Protein AF-A0A4U8UFD5-F1 (afdb_monomer_lite)

Secondary structure (DSSP, 8-state):
-----S---TT--HHHHHHHHHHHHHHHTTS-TTS---HHHHTT------B-TTSSB-HHHHHHHHHHHHHHHHHHHHHHHHHHHHHHS---

Radius of gyration: 19.64 Å; chains: 1; bounding box: 42×37×55 Å

Foldseek 3Di:
DDQPPPDPDVPADPLLVVLVVVQQVVVCVVVPPPDDPDPVVSSVPDRDADADPVRHGPRVVSNVVSVVVVVVVVVVVVVVVVVVVVVVPPDD

Sequence (92 aa):
MTIFIFFINEKLSLCVKLFLVACINKQKSKFSYGKQFRQQNADSLTIMLPIDSKGNPHYEFMESFMKNLEQKHLQKILAYYTHKLDSSGGGG

Structure (mmCIF, N/CA/C/O backbone):
data_AF-A0A4U8UFD5-F1
#
_entry.id   AF-A0A4U8UFD5-F1
#
loop_
_atom_site.group_PDB
_atom_site.id
_atom_site.type_symbol
_atom_site.label_atom_id
_atom_site.label_alt_id
_atom_site.label_comp_id
_atom_site.label_asym_id
_atom_site.label_entity_id
_atom_site.label_seq_id
_atom_site.pdbx_PDB_ins_code
_atom_site.Cartn_x
_atom_site.Cartn_y
_atom_site.Cartn_z
_atom_site.occupancy
_atom_site.B_iso_or_equiv
_atom_site.auth_seq_id
_atom_site.auth_comp_id
_atom_site.auth_asym_id
_atom_site.auth_atom_id
_atom_site.pdbx_PDB_model_num
ATOM 1 N N . MET A 1 1 ? -20.186 4.500 15.379 1.00 39.62 1 MET A N 1
ATOM 2 C CA . MET A 1 1 ? -19.615 5.606 14.586 1.00 39.62 1 MET A CA 1
ATOM 3 C C . MET A 1 1 ? -18.287 5.953 15.237 1.00 39.62 1 MET A C 1
ATOM 5 O O . MET A 1 1 ? -18.299 6.583 16.283 1.00 39.62 1 MET A O 1
ATOM 9 N N . THR A 1 2 ? -17.173 5.441 14.710 1.00 34.66 2 THR A N 1
ATOM 10 C CA . THR A 1 2 ? -15.869 5.545 15.384 1.00 34.66 2 THR A CA 1
ATOM 11 C C . THR A 1 2 ? -14.831 6.046 14.393 1.00 34.66 2 THR A C 1
ATOM 13 O O . THR A 1 2 ? -14.527 5.392 13.399 1.00 34.66 2 THR A O 1
ATOM 16 N N . ILE A 1 3 ? -14.361 7.256 14.675 1.00 43.69 3 ILE A N 1
ATOM 17 C CA . ILE A 1 3 ? -13.351 8.022 13.952 1.00 43.69 3 ILE A CA 1
ATOM 18 C C . ILE A 1 3 ? -12.012 7.281 14.066 1.00 43.69 3 ILE A C 1
ATOM 20 O O . ILE A 1 3 ? -11.485 7.088 15.159 1.00 43.69 3 ILE A O 1
ATOM 24 N N . PHE A 1 4 ? -11.482 6.826 12.931 1.00 43.41 4 PHE A N 1
ATOM 25 C CA . PHE A 1 4 ? -10.316 5.940 12.832 1.00 43.41 4 PHE A CA 1
ATOM 26 C C . PHE A 1 4 ? -9.018 6.736 12.585 1.00 43.41 4 PHE A C 1
ATOM 28 O O . PHE A 1 4 ? -8.293 6.476 11.631 1.00 43.41 4 PHE A O 1
ATOM 35 N N . ILE A 1 5 ? -8.726 7.741 13.419 1.00 46.81 5 ILE A N 1
ATOM 36 C CA . ILE A 1 5 ? -7.484 8.541 13.304 1.00 46.81 5 ILE A CA 1
ATOM 37 C C . ILE A 1 5 ? -6.362 8.028 14.231 1.00 46.81 5 ILE A C 1
ATOM 39 O O . ILE A 1 5 ? -5.220 8.461 14.119 1.00 46.81 5 ILE A O 1
ATOM 43 N N . PHE A 1 6 ? -6.609 7.051 15.110 1.00 45.91 6 PHE A N 1
ATOM 44 C CA . PHE A 1 6 ? -5.682 6.829 16.227 1.00 45.91 6 PHE A CA 1
ATOM 45 C C . PHE A 1 6 ? -4.540 5.808 16.044 1.00 45.91 6 PHE A C 1
ATOM 47 O O . PHE A 1 6 ? -3.675 5.760 16.906 1.00 45.91 6 PHE A O 1
ATOM 54 N N . PHE A 1 7 ? -4.432 5.001 14.984 1.00 48.81 7 PHE A N 1
ATOM 55 C CA . PHE A 1 7 ? -3.471 3.878 15.046 1.00 48.81 7 PHE A CA 1
ATOM 56 C C . PHE A 1 7 ? -2.538 3.733 13.842 1.00 48.81 7 PHE A C 1
ATOM 58 O O . PHE A 1 7 ? -2.509 2.705 13.171 1.00 48.81 7 PHE A O 1
ATOM 65 N N . ILE A 1 8 ? -1.669 4.727 13.631 1.00 53.69 8 ILE A N 1
ATOM 66 C CA . ILE A 1 8 ? -0.336 4.427 13.085 1.00 53.69 8 ILE A CA 1
ATOM 67 C C . ILE A 1 8 ? 0.474 3.829 14.238 1.00 53.69 8 ILE A C 1
ATOM 69 O O . ILE A 1 8 ? 1.220 4.509 14.930 1.00 53.69 8 ILE A O 1
ATOM 73 N N . ASN A 1 9 ? 0.258 2.543 14.492 1.00 54.81 9 ASN A N 1
ATOM 74 C CA . ASN A 1 9 ? 1.092 1.778 15.407 1.00 54.81 9 ASN A CA 1
ATOM 75 C C . ASN A 1 9 ? 2.485 1.618 14.763 1.00 54.81 9 ASN A C 1
ATOM 77 O O . ASN A 1 9 ? 2.577 1.294 13.574 1.00 54.81 9 ASN A O 1
ATOM 81 N N . GLU A 1 10 ? 3.573 1.833 15.509 1.00 56.75 10 GLU A N 1
ATOM 82 C CA . GLU A 1 10 ? 4.944 1.748 14.965 1.00 56.75 10 GLU A CA 1
ATOM 83 C C . GLU A 1 10 ? 5.259 0.374 14.344 1.00 56.75 10 GLU A C 1
ATOM 85 O O . GLU A 1 10 ? 6.091 0.277 13.443 1.00 56.75 10 GLU A O 1
ATOM 90 N N . LYS A 1 11 ? 4.522 -0.674 14.736 1.00 63.50 11 LYS A N 1
ATOM 91 C CA . LYS A 1 11 ? 4.686 -2.057 14.260 1.00 63.50 11 LYS A CA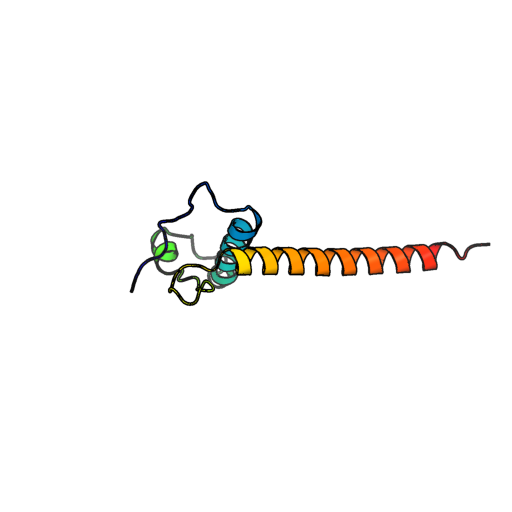 1
ATOM 92 C C . LYS A 1 11 ? 4.010 -2.404 12.921 1.00 63.50 11 LYS A C 1
ATOM 94 O O . LYS A 1 11 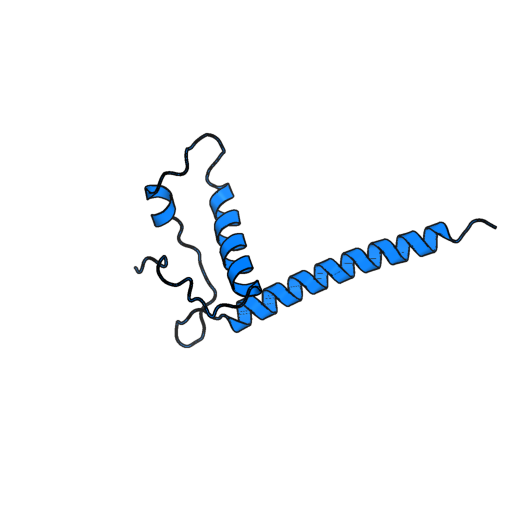? 3.971 -3.580 12.568 1.00 63.50 11 LYS A O 1
ATOM 99 N N . LEU A 1 12 ? 3.457 -1.451 12.166 1.00 70.88 12 LEU A N 1
ATOM 100 C CA . LEU A 1 12 ? 2.868 -1.766 10.852 1.00 70.88 12 LEU A CA 1
ATOM 101 C C . LEU A 1 12 ? 3.937 -1.929 9.760 1.00 70.88 12 LEU A C 1
ATOM 103 O O . LEU A 1 12 ? 4.847 -1.100 9.643 1.00 70.88 12 LEU A O 1
ATOM 107 N N . SER A 1 13 ? 3.771 -2.946 8.907 1.00 77.56 13 SER A N 1
ATOM 108 C CA . SER A 1 13 ? 4.625 -3.151 7.735 1.00 77.56 13 SER A CA 1
ATOM 109 C C . SER A 1 13 ? 4.451 -2.031 6.704 1.00 77.56 13 SER A C 1
ATOM 111 O O . SER A 1 13 ? 3.407 -1.373 6.616 1.00 77.56 13 SER A O 1
ATOM 113 N N . LEU A 1 14 ? 5.504 -1.782 5.921 1.00 82.50 14 LEU A N 1
ATOM 114 C CA . LEU A 1 14 ? 5.534 -0.700 4.934 1.00 82.50 14 LEU A CA 1
ATOM 115 C C . LEU A 1 14 ? 4.389 -0.821 3.917 1.00 82.50 14 LEU A C 1
ATOM 117 O O . LEU A 1 14 ? 3.754 0.177 3.585 1.00 82.50 14 LEU A O 1
ATOM 121 N N . CYS A 1 15 ? 4.082 -2.043 3.479 1.00 83.31 15 CYS A N 1
ATOM 122 C CA . CYS A 1 15 ? 3.027 -2.321 2.509 1.00 83.31 15 CYS A CA 1
ATOM 123 C C . CYS A 1 15 ? 1.649 -1.884 3.030 1.00 83.31 15 CYS A C 1
ATOM 125 O O . CYS A 1 15 ? 0.876 -1.260 2.305 1.00 83.31 15 CYS A O 1
ATOM 127 N N . VAL A 1 16 ? 1.361 -2.135 4.312 1.00 82.38 16 VAL A N 1
ATOM 128 C CA . VAL A 1 16 ? 0.112 -1.696 4.952 1.00 82.38 16 VAL A CA 1
ATOM 129 C C . VAL A 1 16 ? 0.046 -0.167 5.014 1.00 82.38 16 VAL A C 1
ATOM 131 O O . VA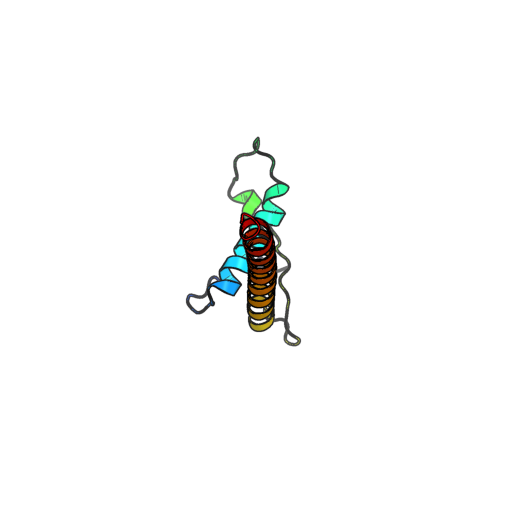L A 1 16 ? -0.984 0.420 4.687 1.00 82.38 16 VAL A O 1
ATOM 134 N N . LYS A 1 17 ? 1.150 0.502 5.369 1.00 81.75 17 LYS A N 1
ATOM 135 C CA . LYS A 1 17 ? 1.218 1.975 5.391 1.00 81.75 17 LYS A CA 1
ATOM 136 C C . LYS A 1 17 ? 0.962 2.566 4.001 1.00 81.75 17 LYS A C 1
ATOM 138 O O . LYS A 1 17 ? 0.161 3.489 3.867 1.00 81.75 17 LYS A O 1
ATOM 143 N N . LEU A 1 18 ? 1.583 2.002 2.963 1.00 83.50 18 LEU A N 1
ATOM 144 C CA . LEU A 1 18 ? 1.361 2.405 1.572 1.00 83.50 18 LEU A CA 1
ATOM 145 C C . LEU A 1 18 ? -0.090 2.187 1.137 1.00 83.50 18 LEU A C 1
ATOM 147 O O . LEU A 1 18 ? -0.645 3.028 0.431 1.00 83.50 18 LEU A O 1
ATOM 151 N N . PHE A 1 19 ? -0.728 1.107 1.593 1.00 84.38 19 PHE A N 1
ATOM 152 C CA . PHE A 1 19 ? -2.140 0.849 1.324 1.00 84.38 19 PHE A CA 1
ATOM 153 C C . PHE A 1 19 ? -3.039 1.932 1.918 1.00 84.38 19 PHE A C 1
ATOM 155 O O . PHE A 1 19 ? -3.858 2.501 1.197 1.00 84.38 19 PHE A O 1
ATOM 162 N N . LEU A 1 20 ? -2.832 2.299 3.188 1.00 79.31 20 LEU A N 1
ATOM 163 C CA . LEU A 1 20 ? -3.570 3.406 3.803 1.00 79.31 20 LEU A CA 1
ATOM 164 C C . LEU A 1 20 ? -3.356 4.720 3.043 1.00 79.31 20 LEU A C 1
ATOM 166 O O . LEU A 1 20 ? -4.325 5.405 2.721 1.00 79.31 20 LEU A O 1
ATOM 170 N N . VAL A 1 21 ? -2.106 5.055 2.712 1.00 80.88 21 VAL A N 1
ATOM 171 C CA . VAL A 1 21 ? -1.781 6.274 1.955 1.00 80.88 21 VAL A CA 1
ATOM 172 C C . VAL A 1 21 ? -2.477 6.276 0.591 1.00 80.88 21 VAL A C 1
ATOM 174 O O . VAL A 1 21 ? -3.041 7.295 0.194 1.00 80.88 21 VAL A O 1
ATOM 177 N N . ALA A 1 22 ? -2.502 5.143 -0.115 1.00 81.44 22 ALA A N 1
ATOM 178 C CA . ALA A 1 22 ? -3.198 5.009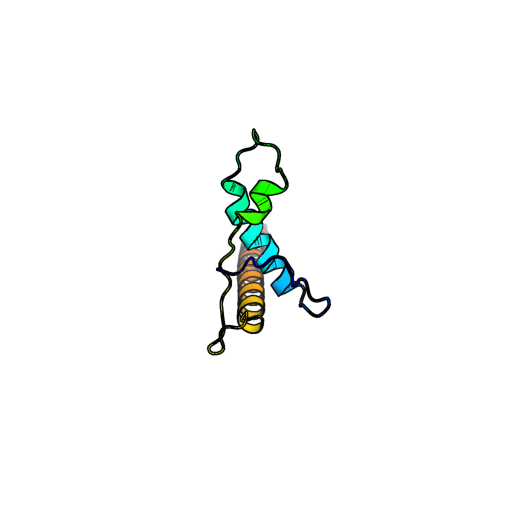 -1.391 1.00 81.44 22 ALA A CA 1
ATOM 179 C C . ALA A 1 22 ? -4.719 5.197 -1.244 1.00 81.44 22 ALA A C 1
ATOM 181 O O . ALA A 1 22 ? -5.325 5.925 -2.034 1.00 81.44 22 ALA A O 1
ATOM 182 N N . CYS A 1 23 ? -5.335 4.608 -0.216 1.00 78.94 23 CYS A N 1
ATOM 183 C CA . CYS A 1 23 ? -6.755 4.794 0.096 1.00 78.94 23 CYS A CA 1
ATOM 184 C C . CYS A 1 23 ? -7.090 6.265 0.381 1.00 78.94 23 CYS A C 1
ATOM 186 O O . CYS A 1 23 ? -8.047 6.800 -0.186 1.00 78.94 23 CYS A O 1
ATOM 188 N N . ILE A 1 24 ? -6.270 6.935 1.196 1.00 75.62 24 ILE A N 1
ATOM 189 C CA . ILE A 1 24 ? -6.420 8.359 1.522 1.00 75.62 24 ILE A CA 1
ATOM 190 C C . ILE A 1 24 ? -6.261 9.213 0.259 1.00 75.62 24 ILE A C 1
ATOM 192 O O . ILE A 1 24 ? -7.104 10.063 -0.021 1.00 75.62 24 ILE A O 1
ATOM 196 N N . ASN A 1 25 ? -5.231 8.963 -0.554 1.00 75.38 25 ASN A N 1
ATOM 197 C CA . ASN A 1 25 ? -4.994 9.698 -1.799 1.00 75.38 25 ASN A CA 1
ATOM 198 C C . ASN A 1 25 ? -6.131 9.519 -2.813 1.00 75.38 25 ASN A C 1
ATOM 200 O O . ASN A 1 25 ? -6.527 10.479 -3.474 1.00 75.38 25 ASN A O 1
ATOM 204 N N . LYS A 1 26 ? -6.712 8.318 -2.908 1.00 73.06 26 LYS A N 1
ATOM 205 C CA . LYS A 1 26 ? -7.868 8.067 -3.776 1.00 73.06 26 LYS A CA 1
ATOM 206 C C . LYS A 1 26 ? -9.074 8.911 -3.360 1.00 73.06 26 LYS A C 1
ATOM 208 O O . LYS A 1 26 ? -9.742 9.489 -4.219 1.00 73.06 26 LYS A O 1
ATOM 213 N N . GLN A 1 27 ? -9.323 9.038 -2.057 1.00 65.38 27 GLN A N 1
ATOM 214 C CA . GLN A 1 27 ? -10.377 9.912 -1.539 1.00 65.38 27 GLN A CA 1
ATOM 215 C C . GLN A 1 27 ? -10.025 11.401 -1.663 1.00 65.38 27 GLN A C 1
ATOM 217 O O . GLN A 1 27 ? -10.914 12.214 -1.921 1.00 65.38 27 GLN A O 1
ATOM 222 N N . LYS A 1 28 ? -8.736 11.757 -1.581 1.00 62.25 28 LYS A N 1
ATOM 223 C CA . LYS A 1 28 ? -8.238 13.125 -1.776 1.00 62.25 28 LYS A CA 1
ATOM 224 C C . LYS A 1 28 ? -8.575 13.691 -3.159 1.00 62.25 28 LYS A C 1
ATOM 226 O O . LYS A 1 28 ? -8.767 14.895 -3.271 1.00 62.25 28 LYS A O 1
ATOM 231 N N . SER A 1 29 ? -8.728 12.853 -4.190 1.00 58.44 29 SER A N 1
ATOM 232 C CA . SER A 1 29 ? -9.135 13.305 -5.535 1.00 58.44 29 SER A CA 1
ATOM 233 C C . SER A 1 29 ? -10.505 14.004 -5.580 1.00 58.44 29 SER A C 1
ATOM 235 O O . SER A 1 29 ? -10.778 14.748 -6.517 1.00 58.44 29 SER A O 1
ATOM 237 N N . LYS A 1 30 ? -11.349 13.837 -4.549 1.00 55.38 30 LYS A N 1
ATOM 238 C CA . LYS A 1 30 ? -12.601 14.599 -4.391 1.00 55.38 30 LYS A CA 1
ATOM 239 C C . LYS A 1 30 ? -12.385 16.048 -3.930 1.00 55.38 30 LYS A C 1
ATOM 241 O O . LYS A 1 30 ? -13.313 16.851 -3.989 1.00 55.38 30 LYS A O 1
ATOM 246 N N . PHE A 1 31 ? -11.178 16.401 -3.492 1.00 53.44 31 PHE A N 1
ATOM 247 C CA . PHE A 1 31 ? -10.801 17.749 -3.084 1.00 53.44 31 PHE A CA 1
ATOM 248 C C . PHE A 1 31 ? -10.005 18.395 -4.222 1.00 53.44 31 PHE A C 1
ATOM 250 O O . PHE A 1 31 ? -8.783 18.289 -4.298 1.00 53.44 31 PHE A O 1
ATOM 257 N N . SER A 1 32 ? -10.728 19.021 -5.153 1.00 46.47 32 SER A N 1
ATOM 258 C CA . SER A 1 32 ? -10.133 19.779 -6.257 1.00 46.47 32 SER A CA 1
ATOM 259 C C . SER A 1 32 ? -9.241 20.918 -5.736 1.00 46.47 32 SER A C 1
ATOM 261 O O . SER A 1 32 ? -9.495 21.486 -4.670 1.00 46.47 32 SER A O 1
ATOM 263 N N . TYR A 1 33 ? -8.217 21.254 -6.526 1.00 44.69 33 TYR A N 1
ATOM 264 C CA . TYR A 1 33 ? -7.061 22.131 -6.260 1.00 44.69 33 TYR A CA 1
ATOM 265 C C . TYR A 1 33 ? -7.396 23.562 -5.766 1.00 44.69 33 TYR A C 1
ATOM 267 O O . TYR A 1 33 ? -6.499 24.322 -5.419 1.00 44.69 33 TYR A O 1
ATOM 275 N N . GLY A 1 34 ? -8.678 23.937 -5.689 1.00 53.03 34 GLY A N 1
ATOM 276 C CA . GLY A 1 34 ? -9.154 25.235 -5.194 1.00 53.03 34 GLY A CA 1
ATOM 277 C C . GLY A 1 34 ? -9.533 25.299 -3.706 1.00 53.03 34 GLY A C 1
ATOM 278 O O . GLY A 1 34 ? -9.881 26.376 -3.231 1.00 53.03 34 GLY A O 1
ATOM 279 N N . LYS A 1 35 ? -9.501 24.193 -2.946 1.00 51.28 35 LYS A N 1
ATOM 280 C CA . LYS A 1 35 ? -9.827 24.205 -1.504 1.00 51.28 35 LYS A CA 1
ATOM 281 C C . LYS A 1 35 ? -8.626 23.792 -0.660 1.00 51.28 35 LYS A C 1
ATOM 283 O O . LYS A 1 35 ? -8.229 22.630 -0.663 1.00 51.28 35 LYS A O 1
ATOM 288 N N . GLN A 1 36 ? -8.084 24.746 0.101 1.00 49.28 36 GLN A N 1
ATOM 289 C CA . GLN A 1 36 ? -7.097 24.486 1.149 1.00 49.28 36 GLN A CA 1
ATOM 290 C C . GLN A 1 36 ? -7.582 23.343 2.049 1.00 49.28 36 GLN A C 1
ATOM 292 O O . GLN A 1 36 ? -8.706 23.356 2.556 1.00 49.28 36 GLN A O 1
ATOM 297 N N . PHE A 1 37 ? -6.722 22.346 2.222 1.00 52.44 37 PHE A N 1
ATOM 298 C CA . PHE A 1 37 ? -6.950 21.173 3.054 1.00 52.44 37 PHE A CA 1
ATOM 299 C C . PHE A 1 37 ? -6.982 21.613 4.532 1.00 52.44 37 PHE A C 1
ATOM 301 O O . PHE A 1 37 ? -5.964 21.613 5.212 1.00 52.44 37 PHE A O 1
ATOM 308 N N . ARG A 1 38 ? -8.133 22.098 5.015 1.00 54.78 38 ARG A N 1
ATOM 309 C CA . ARG A 1 38 ? -8.342 22.458 6.428 1.00 54.78 38 ARG A CA 1
ATOM 310 C C . ARG A 1 38 ? -8.501 21.189 7.269 1.00 54.78 38 ARG A C 1
ATOM 312 O O . ARG A 1 38 ? -9.107 20.230 6.795 1.00 54.78 38 ARG A O 1
ATOM 319 N N . GLN A 1 39 ? -8.031 21.215 8.522 1.00 52.62 39 GLN A N 1
ATOM 320 C CA . GLN A 1 39 ? -8.130 20.116 9.504 1.00 52.62 39 GLN A CA 1
ATOM 321 C C . GLN A 1 39 ? -9.522 19.449 9.536 1.00 52.62 39 GLN A C 1
ATOM 323 O O . GLN A 1 39 ? -9.625 18.234 9.607 1.00 52.62 39 GLN A O 1
ATOM 328 N N . GLN A 1 40 ? -10.586 20.240 9.376 1.00 51.59 40 GLN A N 1
ATOM 329 C CA . GLN A 1 40 ? -11.984 19.788 9.414 1.00 51.59 40 GLN A CA 1
ATOM 330 C C . GLN A 1 40 ? -12.371 18.826 8.274 1.00 51.59 40 GLN A C 1
ATOM 332 O O . GLN A 1 40 ? -13.316 18.055 8.407 1.00 51.59 40 GLN A O 1
ATOM 337 N N . ASN A 1 41 ? -11.636 18.830 7.155 1.00 53.50 41 ASN A N 1
ATOM 338 C CA . ASN A 1 41 ? -11.862 17.890 6.054 1.00 53.50 41 ASN A CA 1
ATOM 339 C C . ASN A 1 41 ? -11.204 16.526 6.319 1.00 53.50 41 ASN A C 1
ATOM 341 O O . ASN A 1 41 ? -11.645 15.528 5.747 1.00 53.50 41 ASN A O 1
ATOM 345 N N . ALA A 1 42 ? -10.184 16.471 7.185 1.00 55.75 42 ALA A N 1
ATOM 346 C CA . ALA A 1 42 ? -9.515 15.229 7.566 1.00 55.75 42 ALA A CA 1
ATOM 347 C C . ALA A 1 42 ? -10.435 14.322 8.395 1.00 55.75 42 ALA A C 1
ATOM 349 O O . ALA A 1 42 ? -10.478 13.120 8.156 1.00 55.75 42 ALA A O 1
ATOM 350 N N . ASP A 1 43 ? -11.256 14.908 9.268 1.00 52.81 43 ASP A N 1
ATOM 351 C CA . ASP A 1 43 ? -12.220 14.170 10.094 1.00 52.81 43 ASP A CA 1
ATOM 352 C C . ASP A 1 43 ? -13.374 13.561 9.273 1.00 52.81 43 ASP A C 1
ATOM 354 O O . ASP A 1 43 ? -13.996 12.585 9.687 1.00 52.81 43 ASP A O 1
ATOM 358 N N . SER A 1 44 ? -13.639 14.096 8.073 1.00 53.91 44 SER A N 1
ATOM 359 C CA . SER A 1 44 ? -14.650 13.564 7.144 1.00 53.91 44 SER A CA 1
ATOM 360 C C . SER A 1 44 ? -14.135 12.442 6.229 1.00 53.91 44 SER A C 1
ATOM 362 O O . SER A 1 44 ? -14.929 11.772 5.562 1.00 53.91 44 SER A O 1
ATOM 364 N N . LEU A 1 45 ? -12.816 12.210 6.189 1.00 60.12 45 LEU A N 1
ATOM 365 C CA . LEU A 1 45 ? -12.197 11.142 5.401 1.00 60.12 45 LEU A CA 1
ATOM 366 C C . LEU A 1 45 ? -12.404 9.796 6.101 1.00 60.12 45 LEU A C 1
ATOM 368 O O . LEU A 1 45 ? -11.542 9.275 6.803 1.00 60.12 45 LEU A O 1
ATOM 372 N N . THR A 1 46 ? -13.582 9.212 5.892 1.00 60.38 46 THR A N 1
ATOM 373 C CA . THR A 1 46 ? -13.852 7.831 6.296 1.00 60.38 46 THR A CA 1
ATOM 374 C C . THR A 1 46 ? -13.275 6.893 5.239 1.00 60.38 46 THR A C 1
ATOM 376 O O . THR A 1 46 ? -13.889 6.667 4.193 1.00 60.38 46 THR A O 1
ATOM 379 N N . ILE A 1 47 ? -12.080 6.351 5.483 1.00 67.31 47 ILE A N 1
ATOM 380 C CA . ILE A 1 47 ? -11.524 5.269 4.663 1.00 67.31 47 ILE A CA 1
ATOM 381 C C . ILE A 1 47 ? -12.144 3.935 5.087 1.00 67.31 47 ILE A C 1
ATOM 383 O O . ILE A 1 47 ? -12.171 3.594 6.267 1.00 67.31 47 ILE A O 1
ATOM 387 N N . MET A 1 48 ? -12.652 3.169 4.122 1.00 70.25 48 MET A N 1
ATOM 388 C CA . MET A 1 48 ? -13.032 1.781 4.373 1.00 70.25 48 MET A CA 1
ATOM 389 C C . MET A 1 48 ? -11.780 0.917 4.302 1.00 70.25 48 MET A C 1
ATOM 391 O O . MET A 1 48 ? -11.074 0.922 3.291 1.00 70.25 48 MET A O 1
ATOM 395 N N . LEU A 1 49 ? -11.521 0.182 5.377 1.00 76.81 49 LEU A N 1
ATOM 396 C CA . LEU A 1 49 ? -10.451 -0.801 5.450 1.00 76.81 49 LEU A CA 1
ATOM 397 C C . LEU A 1 49 ? -11.051 -2.208 5.479 1.00 76.81 49 LEU A C 1
ATOM 399 O O . LEU A 1 49 ? -12.149 -2.391 6.011 1.00 76.81 49 LEU A O 1
ATOM 403 N N . PRO A 1 50 ? -10.351 -3.204 4.914 1.00 79.06 50 PRO A N 1
ATOM 404 C CA . PRO A 1 50 ? -10.750 -4.592 5.067 1.00 79.06 50 PRO A CA 1
ATOM 405 C C . PRO A 1 50 ? -10.668 -4.973 6.548 1.00 79.06 50 PRO A C 1
ATOM 407 O O . PRO A 1 50 ? -9.665 -4.696 7.212 1.00 79.06 50 PRO A O 1
ATOM 410 N N . ILE A 1 51 ? -11.730 -5.596 7.051 1.00 81.38 51 ILE A N 1
ATOM 411 C CA . ILE A 1 51 ? -11.814 -6.112 8.418 1.00 81.38 51 ILE A CA 1
ATOM 412 C C . ILE A 1 51 ? -11.727 -7.638 8.406 1.00 81.38 51 ILE A C 1
ATOM 414 O O . ILE A 1 51 ? -12.130 -8.283 7.440 1.00 81.38 51 ILE A O 1
ATOM 418 N N . ASP A 1 52 ? -11.167 -8.205 9.466 1.00 81.12 52 ASP A N 1
ATOM 419 C CA . ASP A 1 52 ? -11.174 -9.636 9.724 1.00 81.12 52 ASP A CA 1
ATOM 420 C C . ASP A 1 52 ? -12.528 -10.073 10.310 1.00 81.12 52 ASP A C 1
ATOM 422 O O . ASP A 1 52 ? -13.387 -9.256 10.663 1.00 81.12 52 ASP A O 1
ATOM 426 N N . SER A 1 53 ? -12.717 -11.383 10.466 1.00 82.12 53 SER A N 1
ATOM 427 C CA . SER A 1 53 ? -13.928 -11.954 11.072 1.00 82.12 53 SER A CA 1
ATOM 428 C C . SER A 1 53 ? -14.149 -11.540 12.535 1.00 82.12 53 SER A C 1
ATOM 430 O O . SER A 1 53 ? -15.200 -11.830 13.098 1.00 82.12 53 SER A O 1
ATOM 432 N N . LYS A 1 54 ? -13.164 -10.893 13.169 1.00 78.81 54 LYS A N 1
ATOM 433 C CA . LYS A 1 54 ? -13.210 -10.391 14.547 1.00 78.81 54 LYS A CA 1
ATOM 434 C C . LYS A 1 54 ? -13.470 -8.878 14.602 1.00 78.81 54 LYS A C 1
ATOM 436 O O . LYS A 1 54 ? -13.494 -8.317 15.694 1.00 78.81 54 LYS A O 1
ATOM 441 N N . GLY A 1 55 ? -13.675 -8.219 13.458 1.00 75.12 55 GLY A N 1
ATOM 442 C CA . GLY A 1 55 ? -13.907 -6.777 13.363 1.00 75.12 55 GLY A CA 1
ATOM 443 C C . GLY A 1 55 ? -12.643 -5.917 13.478 1.00 75.12 55 GLY A C 1
ATOM 444 O O . GLY A 1 55 ? -12.754 -4.695 13.575 1.00 75.12 55 GLY A O 1
ATOM 445 N N . ASN A 1 56 ? -11.451 -6.517 13.450 1.00 77.69 56 ASN A N 1
ATOM 446 C CA . ASN A 1 56 ? -10.173 -5.807 13.452 1.00 77.69 56 ASN A CA 1
ATOM 447 C C . ASN A 1 56 ? -9.681 -5.561 12.018 1.00 77.69 56 ASN A C 1
ATOM 449 O O . ASN A 1 56 ? -10.033 -6.315 11.115 1.00 77.69 56 ASN A O 1
ATOM 453 N N . PRO A 1 57 ? -8.829 -4.554 11.765 1.00 78.56 57 PRO A N 1
ATOM 454 C CA . PRO A 1 57 ? -8.248 -4.353 10.440 1.00 78.56 57 PRO A CA 1
ATOM 455 C C . PRO A 1 57 ? -7.435 -5.573 9.977 1.00 78.56 57 PRO A C 1
ATOM 457 O O . PRO A 1 57 ? -6.531 -6.038 10.672 1.00 78.56 57 PRO A O 1
ATOM 460 N N . HIS A 1 58 ? -7.717 -6.068 8.772 1.00 85.62 58 HIS A N 1
ATOM 461 C CA . HIS A 1 58 ? -7.079 -7.264 8.226 1.00 85.62 58 HIS A CA 1
ATOM 462 C C . HIS A 1 58 ? -5.726 -6.929 7.573 1.00 85.62 58 HIS A C 1
ATOM 464 O O . HIS A 1 58 ? -5.595 -6.842 6.351 1.00 85.62 58 HIS A O 1
ATOM 470 N N . TYR A 1 59 ? -4.691 -6.733 8.391 1.00 81.75 59 TYR A N 1
ATOM 471 C CA . TYR A 1 59 ? -3.357 -6.313 7.930 1.00 81.75 59 TYR A CA 1
ATOM 472 C C . TYR A 1 59 ? -2.684 -7.297 6.966 1.00 81.75 59 TYR A C 1
ATOM 474 O O . TYR A 1 59 ? -2.090 -6.875 5.978 1.00 81.75 59 TYR A O 1
ATOM 482 N N . GLU A 1 60 ? -2.826 -8.599 7.203 1.00 85.06 60 GLU A N 1
ATOM 483 C CA . GLU A 1 60 ? -2.265 -9.640 6.331 1.00 85.06 60 GLU A CA 1
ATOM 484 C C . GLU A 1 60 ? -2.865 -9.610 4.915 1.00 85.06 60 GLU A C 1
ATOM 486 O O . GLU A 1 60 ? -2.155 -9.750 3.916 1.00 85.06 60 GLU A O 1
ATOM 491 N N . PHE A 1 61 ? -4.167 -9.331 4.808 1.00 86.19 61 PHE A N 1
ATOM 492 C CA . PHE A 1 61 ? -4.825 -9.126 3.523 1.00 86.19 61 PHE A CA 1
ATOM 493 C C . PHE A 1 61 ? -4.284 -7.875 2.820 1.00 86.19 61 PHE A C 1
ATOM 495 O O . PHE A 1 61 ? -3.951 -7.927 1.640 1.00 86.19 61 PHE A O 1
ATOM 502 N N . MET A 1 62 ? -4.146 -6.755 3.539 1.00 85.06 62 MET A N 1
ATOM 503 C CA . MET A 1 62 ? -3.597 -5.519 2.964 1.00 85.06 62 MET A CA 1
ATOM 504 C C . MET A 1 62 ? -2.166 -5.714 2.446 1.00 85.06 62 MET A C 1
ATOM 506 O O . MET A 1 62 ? -1.821 -5.228 1.369 1.00 85.06 62 MET A O 1
ATOM 510 N N . GLU A 1 63 ? -1.338 -6.449 3.190 1.00 88.19 63 GLU A N 1
ATOM 511 C CA . GLU A 1 63 ? 0.038 -6.737 2.796 1.00 88.19 63 GLU A CA 1
ATOM 512 C C . GLU A 1 63 ? 0.113 -7.667 1.578 1.00 88.19 63 GLU A C 1
ATOM 514 O O . GLU A 1 63 ? 0.801 -7.352 0.606 1.00 88.19 63 GLU A O 1
ATOM 519 N N . SER A 1 64 ? -0.602 -8.794 1.604 1.00 89.62 64 SER A N 1
ATOM 520 C CA . SER A 1 64 ? -0.631 -9.745 0.485 1.00 89.62 64 SER A CA 1
ATOM 521 C C . SER A 1 64 ? -1.200 -9.116 -0.789 1.00 89.62 64 SER A C 1
ATOM 523 O O . SER A 1 64 ? -0.661 -9.332 -1.877 1.00 89.62 64 SER A O 1
ATOM 525 N N . PHE A 1 65 ? -2.225 -8.271 -0.658 1.00 89.62 65 PHE A N 1
ATOM 526 C CA . PHE A 1 65 ? -2.775 -7.497 -1.764 1.00 89.62 65 PHE A CA 1
ATOM 527 C C . PHE A 1 65 ? -1.727 -6.568 -2.387 1.00 89.62 65 PHE A C 1
ATOM 529 O O . PHE A 1 65 ? -1.555 -6.574 -3.607 1.00 89.62 65 PHE A O 1
ATOM 536 N N . MET A 1 66 ? -0.998 -5.805 -1.564 1.00 89.00 66 MET A N 1
ATOM 537 C CA . MET A 1 66 ? 0.051 -4.908 -2.059 1.00 89.00 66 MET A CA 1
ATOM 538 C C . MET A 1 66 ? 1.176 -5.667 -2.756 1.00 89.00 66 MET A C 1
ATOM 540 O O . MET A 1 66 ? 1.511 -5.339 -3.892 1.00 89.00 66 MET A O 1
ATOM 544 N N . LYS A 1 67 ? 1.672 -6.748 -2.147 1.00 89.81 67 LYS A N 1
ATOM 545 C CA . LYS A 1 67 ? 2.694 -7.606 -2.761 1.00 89.81 67 LYS A CA 1
ATOM 546 C C . LYS A 1 67 ? 2.227 -8.160 -4.110 1.00 89.81 67 LYS A C 1
ATOM 548 O O . LYS A 1 67 ? 2.983 -8.157 -5.077 1.00 89.81 67 LYS A O 1
ATOM 553 N N . ASN A 1 68 ? 0.972 -8.605 -4.214 1.00 91.69 68 ASN A N 1
ATOM 554 C CA . ASN A 1 68 ? 0.416 -9.095 -5.478 1.00 91.69 68 ASN A CA 1
ATOM 555 C C . ASN A 1 68 ? 0.365 -7.999 -6.556 1.00 91.69 68 ASN A C 1
ATOM 557 O O . ASN A 1 68 ? 0.648 -8.267 -7.726 1.00 91.69 68 ASN A O 1
ATOM 561 N N . LEU A 1 69 ? 0.020 -6.770 -6.167 1.00 89.88 69 LEU A N 1
ATOM 562 C CA . LEU A 1 69 ? -0.006 -5.618 -7.063 1.00 89.88 69 LEU A CA 1
ATOM 563 C C . LEU A 1 69 ? 1.401 -5.284 -7.586 1.00 89.88 69 LEU A C 1
ATOM 565 O O . LEU A 1 69 ? 1.582 -5.114 -8.792 1.00 89.88 69 LEU A O 1
ATOM 569 N N . GLU A 1 70 ? 2.396 -5.248 -6.697 1.00 89.38 70 GLU A N 1
ATOM 570 C CA . GLU A 1 70 ? 3.803 -5.023 -7.047 1.00 89.38 70 GLU A CA 1
ATOM 571 C C . GLU A 1 70 ? 4.309 -6.085 -8.027 1.00 89.38 70 GLU A C 1
ATOM 573 O O . GLU A 1 70 ? 4.883 -5.749 -9.063 1.00 89.38 70 GLU A O 1
ATOM 578 N N . GLN A 1 71 ? 4.016 -7.363 -7.763 1.00 92.81 71 GLN A N 1
ATOM 579 C CA . GLN A 1 71 ? 4.388 -8.464 -8.654 1.00 92.81 71 GLN A CA 1
ATOM 580 C C . GLN A 1 71 ? 3.743 -8.331 -10.036 1.00 92.81 71 GLN A C 1
ATOM 582 O O . GLN A 1 71 ? 4.422 -8.479 -11.049 1.00 92.81 71 GLN A O 1
ATOM 587 N N . LYS A 1 72 ? 2.452 -7.986 -10.118 1.00 92.75 72 LYS A N 1
ATOM 588 C CA . LYS A 1 72 ? 1.780 -7.747 -11.408 1.00 92.75 72 LYS A CA 1
ATO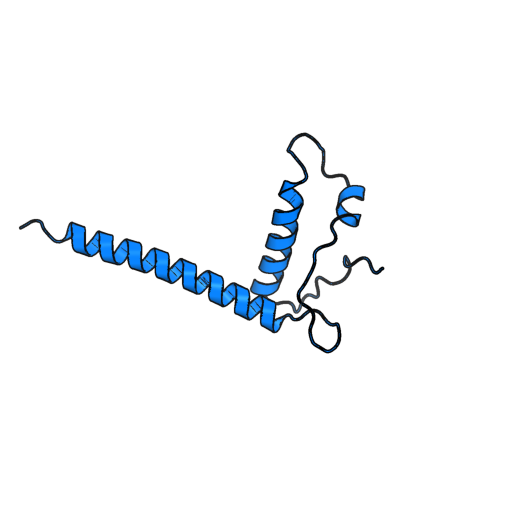M 589 C C . LYS A 1 72 ? 2.440 -6.623 -12.203 1.00 92.75 72 LYS A C 1
ATOM 591 O O . LYS A 1 72 ? 2.614 -6.750 -13.416 1.00 92.75 72 LYS A O 1
ATOM 596 N N . HIS A 1 73 ? 2.805 -5.530 -11.536 1.00 90.25 73 HIS A N 1
ATOM 597 C CA . HIS A 1 73 ? 3.506 -4.425 -12.183 1.00 90.25 73 HIS A CA 1
ATOM 598 C C . HIS A 1 73 ? 4.892 -4.837 -12.668 1.00 90.25 73 HIS A C 1
ATOM 600 O O . HIS A 1 73 ? 5.227 -4.559 -13.819 1.00 90.25 73 HIS A O 1
ATOM 606 N N . LEU A 1 74 ? 5.653 -5.549 -11.837 1.00 93.00 74 LEU A N 1
ATOM 607 C CA . LEU A 1 74 ? 6.969 -6.056 -12.203 1.00 93.00 74 LEU A CA 1
ATOM 608 C C . LEU A 1 74 ? 6.889 -6.979 -13.424 1.00 93.00 74 LEU A C 1
ATOM 610 O O . LEU A 1 74 ? 7.609 -6.760 -14.392 1.00 93.00 74 LEU A O 1
ATOM 614 N N . GLN A 1 75 ? 5.954 -7.931 -13.434 1.00 93.88 75 GLN A N 1
ATOM 615 C CA . GLN A 1 75 ? 5.760 -8.844 -14.564 1.00 93.88 75 GLN A CA 1
ATOM 616 C C . GLN A 1 75 ? 5.410 -8.104 -15.856 1.00 93.88 75 GLN A C 1
ATOM 618 O O . GLN A 1 75 ? 5.924 -8.441 -16.920 1.00 93.88 75 GLN A O 1
ATOM 623 N N . LYS A 1 76 ? 4.580 -7.057 -15.779 1.00 93.31 76 LYS A N 1
ATOM 624 C CA . LYS A 1 76 ? 4.252 -6.228 -16.946 1.00 93.31 76 LYS A CA 1
ATOM 625 C C . LYS A 1 76 ? 5.477 -5.484 -17.484 1.00 93.31 76 LYS A C 1
ATOM 627 O O . LYS A 1 76 ? 5.651 -5.396 -18.696 1.00 93.31 76 LYS A O 1
ATOM 632 N N . ILE A 1 77 ? 6.307 -4.947 -16.590 1.00 93.31 77 ILE A N 1
ATOM 633 C CA . ILE A 1 77 ? 7.541 -4.242 -16.954 1.00 93.31 77 ILE A CA 1
ATOM 634 C C . ILE A 1 77 ? 8.542 -5.219 -17.579 1.00 93.31 77 ILE A C 1
ATOM 636 O O . ILE A 1 77 ? 9.084 -4.931 -18.643 1.00 93.31 77 ILE A O 1
ATOM 640 N N . LEU A 1 78 ? 8.742 -6.389 -16.969 1.00 93.44 78 LEU A N 1
ATOM 641 C CA . LEU A 1 78 ? 9.619 -7.432 -17.501 1.00 93.44 78 LEU A CA 1
ATOM 642 C C . LEU A 1 78 ? 9.167 -7.881 -18.891 1.00 93.44 78 LEU A C 1
ATOM 644 O O . LEU A 1 78 ? 9.970 -7.848 -19.816 1.00 93.44 78 LEU A O 1
ATOM 648 N N . ALA A 1 79 ? 7.878 -8.183 -19.072 1.00 93.25 79 ALA A N 1
ATOM 649 C CA . ALA A 1 79 ? 7.326 -8.554 -20.375 1.00 93.25 79 ALA A CA 1
ATOM 650 C C . ALA A 1 7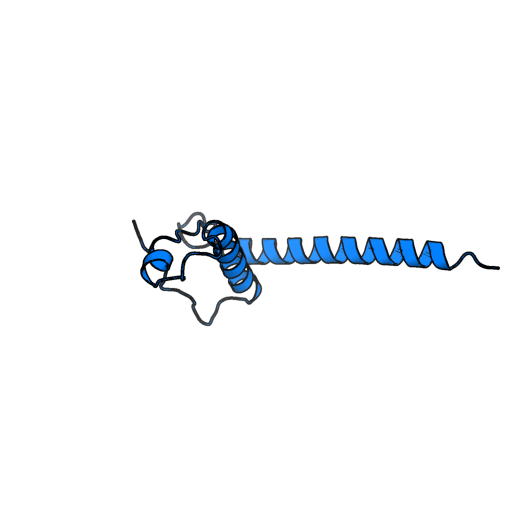9 ? 7.573 -7.477 -21.448 1.00 93.25 79 ALA A C 1
ATOM 652 O O . ALA A 1 79 ? 7.925 -7.801 -22.582 1.00 93.25 79 ALA A O 1
ATOM 653 N N . TYR A 1 80 ? 7.437 -6.195 -21.087 1.00 93.56 80 TYR A N 1
ATOM 654 C CA . TYR A 1 80 ? 7.738 -5.083 -21.990 1.00 93.56 80 TYR A CA 1
ATOM 655 C C . TYR A 1 80 ? 9.218 -5.056 -22.407 1.00 93.56 80 TYR A C 1
ATOM 657 O O . TYR A 1 80 ? 9.517 -4.892 -23.590 1.00 93.56 80 TYR A O 1
ATOM 665 N N . TYR A 1 81 ? 10.146 -5.230 -21.461 1.00 92.38 81 TYR A N 1
ATOM 666 C CA . TYR A 1 81 ? 11.579 -5.230 -21.765 1.00 92.38 81 TYR A CA 1
ATOM 667 C C . TYR A 1 81 ? 12.024 -6.471 -22.539 1.00 92.38 81 TYR A C 1
ATOM 669 O O . TYR A 1 81 ? 12.798 -6.317 -23.478 1.00 92.38 81 TYR A O 1
ATOM 677 N N . THR A 1 82 ? 11.513 -7.663 -22.219 1.00 91.19 82 THR A N 1
ATOM 678 C CA . THR A 1 82 ? 11.787 -8.891 -22.983 1.00 91.19 82 THR A CA 1
ATOM 679 C C . THR A 1 82 ? 11.390 -8.713 -24.446 1.00 91.19 82 THR A C 1
ATOM 681 O O . THR A 1 82 ? 12.233 -8.838 -25.327 1.00 91.19 82 THR A O 1
ATOM 684 N N . HIS A 1 83 ? 10.155 -8.271 -24.704 1.00 88.81 83 HIS A N 1
ATOM 685 C CA . HIS A 1 83 ? 9.686 -8.010 -26.066 1.00 88.81 83 HIS A CA 1
ATOM 686 C C . HIS A 1 83 ? 10.538 -6.951 -26.792 1.00 88.81 83 HIS A C 1
ATOM 688 O O . HIS A 1 83 ? 10.808 -7.063 -27.990 1.00 88.81 83 HIS A O 1
ATOM 694 N N . LYS A 1 84 ? 10.965 -5.897 -26.082 1.00 88.75 84 LYS A N 1
ATOM 695 C CA . LYS A 1 84 ? 11.817 -4.845 -26.653 1.00 88.75 84 LYS A CA 1
ATOM 696 C C . LYS A 1 84 ? 13.211 -5.365 -27.017 1.00 88.75 84 LYS A C 1
ATOM 698 O O . LYS A 1 84 ? 13.719 -4.981 -28.066 1.00 88.75 84 LYS A O 1
ATOM 703 N N . LEU A 1 85 ? 13.804 -6.220 -26.182 1.00 83.88 85 LEU A N 1
ATOM 704 C CA . LEU A 1 85 ? 15.115 -6.822 -26.428 1.00 83.88 85 LEU A CA 1
ATOM 705 C C . LEU A 1 85 ? 15.073 -7.767 -27.635 1.00 83.88 85 LEU A C 1
ATOM 707 O O . LEU A 1 85 ? 15.903 -7.614 -28.532 1.00 83.88 85 LEU A O 1
ATOM 711 N N . ASP A 1 86 ? 14.055 -8.627 -27.719 1.00 78.38 86 ASP A N 1
ATOM 712 C CA . ASP A 1 86 ? 13.854 -9.556 -28.843 1.00 78.38 86 ASP A CA 1
ATOM 713 C C . ASP A 1 86 ? 13.682 -8.814 -30.180 1.00 78.38 86 ASP A C 1
ATOM 715 O O . ASP A 1 86 ? 14.219 -9.222 -31.207 1.00 78.38 86 ASP A O 1
ATOM 719 N N . SER A 1 87 ? 12.999 -7.663 -30.160 1.00 70.00 87 SER A N 1
ATOM 720 C CA . SER A 1 87 ? 12.801 -6.813 -31.346 1.00 70.00 87 SER A CA 1
ATOM 721 C C . SER A 1 87 ? 14.057 -6.029 -31.759 1.00 70.00 87 SER A C 1
ATOM 723 O O . SER A 1 87 ? 14.146 -5.566 -32.892 1.00 70.00 87 SER A O 1
ATOM 725 N N . SER A 1 88 ? 15.020 -5.843 -30.849 1.00 61.75 88 SER A N 1
ATOM 726 C CA . SER A 1 88 ? 16.254 -5.075 -31.089 1.00 61.75 88 SER A CA 1
ATOM 727 C C . SER A 1 88 ? 17.469 -5.929 -31.474 1.00 61.75 88 SER A C 1
ATOM 729 O O . SER A 1 88 ? 18.490 -5.376 -31.870 1.00 61.75 88 SER A O 1
ATOM 731 N N . GLY A 1 89 ? 17.362 -7.261 -31.390 1.00 55.72 89 GLY A N 1
ATOM 732 C CA . GLY A 1 89 ? 18.420 -8.209 -31.770 1.00 55.72 89 GLY A CA 1
ATOM 733 C C . GLY A 1 89 ? 18.422 -8.635 -33.247 1.00 55.72 89 GLY A C 1
ATOM 734 O O . GLY A 1 89 ? 19.273 -9.424 -33.645 1.00 55.72 89 GLY A O 1
ATOM 735 N N . GLY A 1 90 ? 17.488 -8.137 -34.064 1.00 49.78 90 GLY A N 1
ATOM 736 C CA . GLY A 1 90 ? 17.373 -8.453 -35.492 1.00 49.78 90 GLY A CA 1
ATOM 737 C C . GLY A 1 90 ? 18.017 -7.392 -36.383 1.00 49.78 90 GLY A C 1
ATOM 738 O O . GLY A 1 90 ? 17.314 -6.653 -37.063 1.00 49.78 90 GLY A O 1
ATOM 739 N N . GLY A 1 91 ? 19.343 -7.295 -36.354 1.00 50.75 91 GLY A N 1
ATOM 740 C CA . GLY A 1 91 ? 20.121 -6.427 -37.240 1.00 50.75 91 GLY A CA 1
ATOM 741 C C . GLY A 1 91 ? 21.450 -7.088 -37.576 1.00 50.75 91 GLY A C 1
ATOM 742 O O . GLY A 1 91 ? 22.476 -6.715 -37.013 1.00 50.75 91 GLY A O 1
ATOM 743 N N . GLY A 1 92 ? 21.389 -8.114 -38.424 1.00 43.50 92 GLY A N 1
ATOM 744 C CA . GLY A 1 92 ? 22.529 -8.717 -39.116 1.00 43.50 92 GLY A CA 1
ATOM 745 C C . GLY A 1 92 ? 22.425 -8.446 -40.606 1.00 43.50 92 GLY A C 1
ATOM 746 O O . GLY A 1 92 ? 21.273 -8.384 -41.094 1.00 43.50 92 GLY A O 1
#

pLDDT: mean 71.56, std 16.96, range [34.66, 93.88]

Organism: NCBI:txid37372

InterPro domains:
  IPR000055 Type I restriction modification DNA specificity domain [PF01420] (9-77)